Protein AF-A0A416E8W4-F1 (afdb_monomer_lite)

Foldseek 3Di:
DVVVCVVPVDDDDDWAFPDHDDPDPVSNLVVQVVCVVVVNATHTDDDPDDCVVAQEAEQEAEQRQLAGGNSSVNVLVVDDQENHHYHYDYDYPPSDCSHVVRVVVVCVVRHDD

Secondary structure (DSSP, 8-state):
-HHHHHHHT-------BSSPPPS-HHHHHHHHHHHHHHT----BPPP---GGG-SEEEEEEEEETTEE-HHHHHHHHHS--TT-EEEEEEE-SS-TTHHHHHHHHHHHHHS--

Radius of gyration: 14.25 Å; chains: 1; bounding box: 36×31×34 Å

Sequence (113 aa):
MARSSAQTGADLLEIIPETPYSENYNTVVDQAKDEIRHGYHPTIKKDNVDLNSYDTVYLGSPIWWGTMAPPVMIFLSENDLDGKTILPFTTHGGGGRGAEQEIAAWIKQNQLD

pLDDT: mean 84.98, std 10.32, range [46.94, 94.69]

Structure (mmCIF, N/CA/C/O backbone):
data_AF-A0A416E8W4-F1
#
_entry.id   AF-A0A416E8W4-F1
#
loop_
_atom_site.group_PDB
_atom_site.id
_atom_site.type_symbol
_atom_site.label_atom_id
_atom_site.label_alt_id
_atom_site.label_comp_id
_atom_site.label_asym_id
_atom_site.label_entity_id
_atom_site.label_seq_id
_atom_site.pdbx_PDB_ins_code
_atom_site.Cartn_x
_atom_site.Cartn_y
_atom_site.Cartn_z
_atom_site.occupancy
_atom_site.B_iso_or_equiv
_atom_site.auth_seq_id
_atom_site.auth_comp_id
_atom_site.auth_asym_id
_atom_site.auth_atom_id
_atom_site.pdbx_PDB_model_num
ATOM 1 N N . MET A 1 1 ? 0.517 12.897 -0.572 1.00 55.81 1 MET A N 1
ATOM 2 C CA . MET A 1 1 ? 0.051 12.135 0.607 1.00 55.81 1 MET A CA 1
ATOM 3 C C . MET A 1 1 ? -0.048 13.015 1.852 1.00 55.81 1 MET A C 1
ATOM 5 O O . MET A 1 1 ? -1.129 13.089 2.414 1.00 55.81 1 MET A O 1
ATOM 9 N N . ALA A 1 2 ? 0.976 13.813 2.187 1.00 51.50 2 ALA A N 1
ATOM 10 C CA . ALA A 1 2 ? 0.948 14.735 3.339 1.00 51.50 2 ALA A CA 1
ATOM 11 C C . ALA A 1 2 ? -0.252 15.716 3.409 1.00 51.50 2 ALA A C 1
ATOM 13 O O . ALA A 1 2 ? -0.676 16.093 4.496 1.00 51.50 2 ALA A O 1
ATOM 14 N N . ARG A 1 3 ? -0.843 16.119 2.272 1.00 56.53 3 ARG A N 1
ATOM 15 C CA . ARG A 1 3 ? -2.010 17.025 2.268 1.00 56.53 3 ARG A CA 1
ATOM 16 C C . ARG A 1 3 ? -3.312 16.374 2.748 1.00 56.53 3 ARG A C 1
ATOM 18 O O . ARG A 1 3 ? -4.121 17.078 3.335 1.00 56.53 3 ARG A O 1
ATOM 25 N N . SER A 1 4 ? -3.510 15.074 2.519 1.00 60.22 4 SER A N 1
ATOM 26 C CA . SER A 1 4 ? -4.741 14.382 2.931 1.00 60.22 4 SER A CA 1
ATOM 27 C C . SER A 1 4 ? -4.781 14.175 4.447 1.00 60.22 4 SER A C 1
ATOM 29 O O . SER A 1 4 ? -5.796 14.467 5.071 1.00 60.22 4 SER A O 1
ATOM 31 N N . SER A 1 5 ? -3.657 13.774 5.055 1.00 63.41 5 SER A N 1
ATOM 32 C CA . SER A 1 5 ? -3.521 13.677 6.520 1.00 63.41 5 SER A CA 1
ATOM 33 C C . SER A 1 5 ? -3.715 15.045 7.191 1.00 63.41 5 SER A C 1
ATOM 35 O O . SER A 1 5 ? -4.541 15.174 8.088 1.00 63.41 5 SER A O 1
ATOM 37 N N . ALA A 1 6 ? -3.094 16.112 6.670 1.00 64.00 6 ALA A N 1
ATOM 38 C CA . ALA A 1 6 ? -3.249 17.461 7.226 1.00 64.00 6 ALA A CA 1
ATOM 39 C C . ALA A 1 6 ? -4.691 18.014 7.175 1.00 64.00 6 ALA A C 1
ATOM 41 O O . ALA A 1 6 ? -5.044 18.870 7.982 1.00 64.00 6 ALA A O 1
ATOM 42 N N . GLN A 1 7 ? -5.520 17.559 6.230 1.00 73.25 7 GLN A N 1
ATOM 43 C CA . GLN A 1 7 ? -6.919 17.992 6.099 1.00 73.25 7 GLN A CA 1
ATOM 44 C C . GLN A 1 7 ? -7.895 17.148 6.924 1.00 73.25 7 GLN A C 1
ATOM 46 O O . GLN A 1 7 ? -8.974 17.626 7.259 1.00 73.25 7 GLN A O 1
ATOM 51 N N . THR A 1 8 ? -7.529 15.905 7.231 1.00 76.69 8 THR A N 1
ATOM 52 C CA . THR A 1 8 ? -8.383 14.945 7.949 1.00 76.69 8 THR A CA 1
ATOM 53 C C . THR A 1 8 ? -8.005 14.798 9.420 1.00 76.69 8 THR A C 1
ATOM 55 O O . THR A 1 8 ? -8.823 14.329 10.203 1.00 76.69 8 THR A O 1
ATOM 58 N N . GLY A 1 9 ? -6.787 15.192 9.805 1.00 83.00 9 GLY A N 1
ATOM 59 C CA . GLY A 1 9 ? -6.220 14.892 11.120 1.00 83.00 9 GLY A CA 1
ATOM 60 C C . GLY A 1 9 ? -5.828 13.421 11.290 1.00 83.00 9 GLY A C 1
ATOM 61 O O . GLY A 1 9 ? -5.581 13.001 12.413 1.00 83.00 9 GLY A O 1
ATOM 62 N N . ALA A 1 10 ? -5.794 12.641 10.203 1.00 87.62 10 ALA A N 1
ATOM 63 C CA . ALA A 1 10 ? -5.427 11.232 10.244 1.00 87.62 10 ALA A CA 1
ATOM 64 C C . ALA A 1 10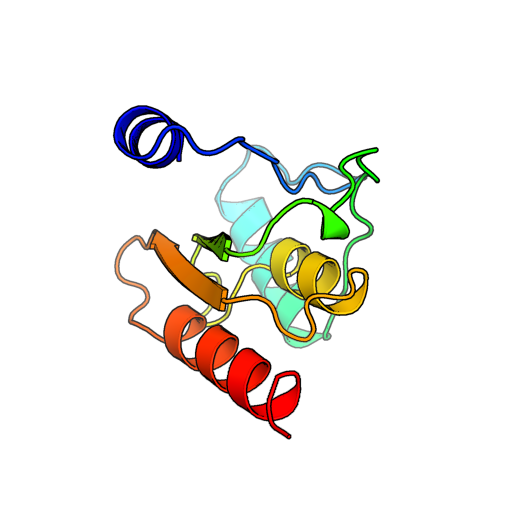 ? -3.922 11.044 10.470 1.00 87.62 10 ALA A C 1
ATOM 66 O O . ALA A 1 10 ? -3.104 11.797 9.924 1.00 87.62 10 ALA A O 1
ATOM 67 N N . ASP A 1 11 ? -3.572 9.984 11.194 1.00 91.94 11 ASP A N 1
ATOM 68 C CA . ASP A 1 11 ? -2.197 9.506 11.281 1.00 91.94 11 ASP A CA 1
ATOM 69 C C . ASP A 1 11 ? -1.700 9.036 9.908 1.00 91.94 11 ASP A C 1
ATOM 71 O O . ASP A 1 11 ? -2.474 8.605 9.046 1.00 91.94 11 ASP A O 1
ATOM 75 N N . LEU A 1 12 ? -0.391 9.153 9.685 1.00 91.25 12 LEU A N 1
ATOM 76 C CA . LEU A 1 12 ? 0.243 8.762 8.433 1.00 91.25 12 LEU A CA 1
ATOM 77 C C . LEU A 1 12 ? 1.153 7.561 8.667 1.00 91.25 12 LEU A C 1
ATOM 79 O O . LEU A 1 12 ? 2.147 7.668 9.380 1.00 91.25 12 LEU A O 1
ATOM 83 N N . LEU A 1 13 ? 0.837 6.461 7.989 1.00 92.38 13 LEU A N 1
ATOM 84 C CA . LEU A 1 13 ? 1.699 5.294 7.864 1.00 92.38 13 LEU A CA 1
ATOM 85 C C . LEU A 1 13 ? 2.223 5.220 6.426 1.00 92.38 13 LEU A C 1
ATOM 87 O O . LEU A 1 13 ? 1.441 5.231 5.472 1.00 92.38 13 LEU A O 1
ATOM 91 N N . GLU A 1 14 ? 3.542 5.156 6.260 1.00 92.69 14 GLU A N 1
ATOM 92 C CA . GLU A 1 14 ? 4.170 4.954 4.954 1.00 92.69 14 GLU A CA 1
ATOM 93 C C . GLU A 1 14 ? 4.498 3.471 4.752 1.00 92.69 14 GLU A C 1
ATOM 95 O O . GLU A 1 14 ? 5.166 2.854 5.578 1.00 92.69 14 GLU A O 1
ATOM 100 N N . ILE A 1 15 ? 4.052 2.896 3.632 1.00 93.88 15 ILE A N 1
ATOM 101 C CA . ILE A 1 15 ? 4.379 1.515 3.258 1.00 93.88 15 ILE A CA 1
ATOM 102 C C . ILE A 1 15 ? 5.760 1.517 2.596 1.00 93.88 15 ILE A C 1
ATOM 104 O O . ILE A 1 15 ? 5.911 1.977 1.463 1.00 93.88 15 ILE A O 1
ATOM 108 N N . ILE A 1 16 ? 6.768 1.005 3.304 1.00 92.69 16 ILE A N 1
ATOM 109 C CA . ILE A 1 16 ? 8.170 1.051 2.871 1.00 92.69 16 ILE A CA 1
ATOM 110 C C . ILE A 1 16 ? 8.663 -0.369 2.557 1.00 92.69 16 ILE A C 1
ATOM 112 O O . ILE A 1 16 ? 8.751 -1.182 3.476 1.00 92.69 16 ILE A O 1
ATOM 116 N N . PRO A 1 17 ? 9.053 -0.684 1.309 1.00 92.75 17 PRO A N 1
ATOM 117 C CA . PRO A 1 17 ? 9.744 -1.933 0.989 1.00 92.75 17 PRO A CA 1
ATOM 118 C C . PRO A 1 17 ? 11.045 -2.089 1.791 1.00 92.75 17 PRO A C 1
ATOM 120 O O . PRO A 1 17 ? 11.774 -1.115 1.998 1.00 92.75 17 PRO A O 1
ATOM 123 N N . GLU A 1 18 ? 11.387 -3.308 2.216 1.00 94.38 18 GLU A N 1
ATOM 124 C CA . GLU A 1 18 ? 12.673 -3.562 2.883 1.00 94.38 18 GLU A CA 1
ATOM 125 C C . GLU A 1 18 ? 13.855 -3.270 1.955 1.00 94.38 18 GLU A C 1
ATOM 127 O O . GLU A 1 18 ? 14.840 -2.661 2.376 1.00 94.38 18 GLU A O 1
ATOM 132 N N . THR A 1 19 ? 13.725 -3.665 0.684 1.00 91.81 19 THR A N 1
ATOM 133 C CA . THR A 1 19 ? 14.655 -3.301 -0.389 1.00 91.81 19 THR A CA 1
ATOM 134 C C . THR A 1 19 ? 14.087 -2.103 -1.150 1.00 91.81 19 THR A C 1
ATOM 136 O O . THR A 1 19 ? 13.080 -2.263 -1.841 1.00 91.81 19 THR A O 1
ATOM 139 N N . PRO A 1 20 ? 14.694 -0.907 -1.044 1.00 91.62 20 PRO A N 1
ATOM 140 C CA . PRO A 1 20 ? 14.195 0.276 -1.733 1.00 91.62 20 PRO A CA 1
ATOM 141 C C . PRO A 1 20 ? 14.208 0.103 -3.255 1.00 91.62 20 PRO A C 1
ATOM 143 O O . PRO A 1 20 ? 15.160 -0.442 -3.818 1.00 91.62 20 PRO A O 1
ATOM 146 N N . TYR A 1 21 ? 13.181 0.628 -3.923 1.00 89.62 21 TYR A N 1
ATOM 147 C CA . TYR A 1 21 ? 13.201 0.787 -5.375 1.00 89.62 21 TYR A CA 1
ATOM 148 C C . TYR A 1 21 ? 14.329 1.735 -5.800 1.00 89.62 21 TYR A C 1
ATOM 150 O O . TYR A 1 21 ? 14.724 2.637 -5.059 1.00 89.62 21 TYR A O 1
ATOM 158 N N . SER A 1 22 ? 14.842 1.533 -7.015 1.00 91.75 22 SER A N 1
ATOM 159 C CA . SER A 1 22 ? 15.842 2.427 -7.601 1.00 91.75 22 SER A CA 1
ATOM 160 C C . SER A 1 22 ? 15.320 3.866 -7.702 1.00 91.75 22 SER A C 1
ATOM 162 O O . SER A 1 22 ? 14.143 4.095 -7.954 1.00 91.75 22 SER A O 1
ATOM 164 N N . GLU A 1 23 ? 16.206 4.857 -7.599 1.00 91.38 23 GLU A N 1
ATOM 165 C CA . GLU A 1 23 ? 15.855 6.249 -7.917 1.00 91.38 23 GLU A CA 1
ATOM 166 C C . GLU A 1 23 ? 15.696 6.482 -9.433 1.00 91.38 23 GLU A C 1
ATOM 168 O O . GLU A 1 23 ? 15.134 7.491 -9.865 1.00 91.38 23 GLU A O 1
ATOM 173 N N . ASN A 1 24 ? 16.183 5.556 -10.271 1.00 94.69 24 ASN A N 1
ATOM 174 C CA . ASN A 1 24 ? 16.045 5.656 -11.718 1.00 94.69 24 ASN A CA 1
ATOM 175 C C . ASN A 1 24 ? 14.649 5.211 -12.169 1.00 94.69 24 ASN A C 1
ATOM 177 O O . ASN A 1 24 ? 14.294 4.038 -12.068 1.00 94.69 24 ASN A O 1
ATOM 181 N N . TYR A 1 25 ? 13.898 6.142 -12.757 1.00 87.56 25 TYR A N 1
ATOM 182 C CA . TYR A 1 25 ? 12.538 5.898 -13.232 1.00 87.56 25 TYR A CA 1
ATOM 183 C C . TYR A 1 25 ? 12.414 4.691 -14.176 1.00 87.56 25 TYR A C 1
ATOM 185 O O . TYR A 1 25 ? 11.552 3.846 -13.958 1.00 87.56 25 TYR A O 1
ATOM 193 N N . ASN A 1 26 ? 13.272 4.577 -15.196 1.00 91.62 26 ASN A N 1
ATOM 194 C CA . ASN A 1 26 ? 13.171 3.488 -16.174 1.00 91.62 26 ASN A CA 1
ATOM 195 C C . ASN A 1 26 ? 13.466 2.133 -15.525 1.00 91.62 26 ASN A C 1
ATOM 197 O O . ASN A 1 26 ? 12.755 1.166 -15.781 1.00 91.62 26 ASN A O 1
ATOM 201 N N . THR A 1 27 ? 14.450 2.087 -14.624 1.00 92.75 27 THR A N 1
ATOM 202 C CA . THR A 1 27 ? 14.749 0.882 -13.842 1.00 92.75 27 THR A CA 1
ATOM 203 C C . THR A 1 27 ? 13.544 0.443 -13.012 1.00 92.75 27 THR A C 1
ATOM 205 O O . THR A 1 27 ? 13.220 -0.741 -12.992 1.00 92.75 27 THR A O 1
ATOM 208 N N . VAL A 1 28 ? 12.844 1.382 -12.365 1.00 90.81 28 VAL A N 1
ATOM 209 C CA . VAL A 1 28 ? 11.630 1.073 -11.591 1.00 90.81 28 VAL A CA 1
ATOM 210 C C . VAL A 1 28 ? 10.486 0.624 -12.493 1.00 90.81 28 VAL A C 1
ATOM 212 O O . VAL A 1 28 ? 9.755 -0.287 -12.125 1.00 90.81 28 VAL A O 1
ATOM 215 N N . VAL A 1 29 ? 10.324 1.222 -13.676 1.00 88.06 29 VAL A N 1
ATOM 216 C CA . VAL A 1 29 ? 9.283 0.825 -14.637 1.00 88.06 29 VAL A CA 1
ATOM 217 C C . VAL A 1 29 ? 9.468 -0.623 -15.091 1.00 88.06 29 VAL A C 1
ATOM 219 O O . VAL A 1 29 ? 8.489 -1.377 -15.103 1.00 88.06 29 VAL A O 1
ATOM 222 N N . ASP A 1 30 ? 10.700 -1.007 -15.434 1.00 91.88 30 ASP A N 1
ATOM 223 C CA . ASP A 1 30 ? 11.036 -2.369 -15.858 1.00 91.88 30 ASP A CA 1
ATOM 224 C C . ASP A 1 30 ? 10.881 -3.361 -14.701 1.00 91.88 30 ASP A C 1
ATOM 226 O O . ASP A 1 30 ? 10.203 -4.379 -14.852 1.00 91.88 30 ASP A O 1
ATOM 230 N N . GLN A 1 31 ? 11.401 -3.018 -13.518 1.00 91.94 31 GLN A N 1
ATOM 231 C CA . GLN A 1 31 ? 11.234 -3.823 -12.308 1.00 91.94 31 GLN A CA 1
ATOM 232 C C . GLN A 1 31 ? 9.751 -4.039 -11.982 1.00 91.94 31 GLN A C 1
ATOM 234 O O 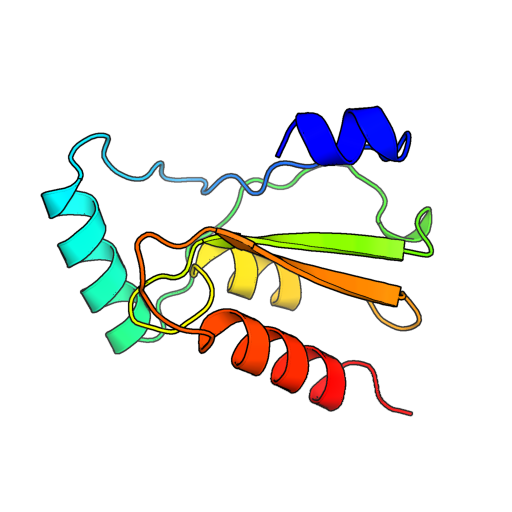. GLN A 1 31 ? 9.318 -5.178 -11.848 1.00 91.94 31 GLN A O 1
ATOM 239 N N . ALA A 1 32 ? 8.948 -2.974 -11.916 1.00 88.75 32 ALA A N 1
ATOM 240 C CA . ALA A 1 32 ? 7.523 -3.061 -11.599 1.00 88.75 32 ALA A CA 1
ATOM 241 C C . ALA A 1 32 ? 6.762 -3.935 -12.603 1.00 88.75 32 ALA A C 1
ATOM 243 O O . ALA A 1 32 ? 5.866 -4.686 -12.220 1.00 88.75 32 ALA A O 1
ATOM 244 N N . LYS A 1 33 ? 7.120 -3.865 -13.892 1.00 90.12 33 LYS A N 1
ATOM 245 C CA . LYS A 1 33 ? 6.517 -4.708 -14.929 1.00 90.12 33 LYS A CA 1
ATOM 246 C C . LYS A 1 33 ? 6.783 -6.186 -14.667 1.00 90.12 33 LYS A C 1
ATOM 248 O O . LYS A 1 33 ? 5.865 -7.000 -14.767 1.00 90.12 33 LYS A O 1
ATOM 253 N N . ASP A 1 34 ? 8.031 -6.522 -14.360 1.00 91.12 34 ASP A N 1
ATOM 254 C CA . ASP A 1 34 ? 8.444 -7.896 -14.103 1.00 91.12 34 ASP A CA 1
ATOM 255 C C . ASP A 1 34 ? 7.866 -8.417 -12.788 1.00 91.12 34 ASP A C 1
ATOM 257 O O . ASP A 1 34 ? 7.379 -9.546 -12.755 1.00 91.12 34 ASP A O 1
ATOM 261 N N . GLU A 1 35 ? 7.843 -7.598 -11.736 1.00 90.69 35 GLU A N 1
ATOM 262 C CA . GLU A 1 35 ? 7.236 -7.951 -10.453 1.00 90.69 35 GLU A CA 1
ATOM 263 C C . GLU A 1 35 ? 5.752 -8.289 -10.625 1.00 90.69 35 GLU A C 1
ATOM 265 O O . GLU A 1 35 ? 5.321 -9.381 -10.257 1.00 90.69 35 GLU A O 1
ATOM 270 N N . ILE A 1 36 ? 4.984 -7.410 -11.276 1.00 87.19 36 ILE A N 1
ATOM 271 C CA . ILE A 1 36 ? 3.552 -7.624 -11.526 1.00 87.19 36 ILE A CA 1
ATOM 272 C C . ILE A 1 36 ? 3.330 -8.867 -12.393 1.00 87.19 36 ILE A C 1
ATOM 274 O O . ILE A 1 36 ? 2.468 -9.691 -12.091 1.00 87.19 36 ILE A O 1
ATOM 278 N N . ARG A 1 37 ? 4.128 -9.051 -13.452 1.00 89.56 37 ARG A N 1
ATOM 279 C CA . ARG A 1 37 ? 4.002 -10.206 -14.352 1.00 89.56 37 ARG A CA 1
ATOM 280 C C . ARG A 1 37 ? 4.215 -11.541 -13.637 1.00 89.56 37 ARG A C 1
ATOM 282 O O . ARG A 1 37 ? 3.591 -12.528 -14.020 1.00 89.56 37 ARG A O 1
ATOM 289 N N . HIS A 1 38 ? 5.105 -11.581 -12.650 1.00 90.19 38 HIS A N 1
ATOM 290 C CA . HIS A 1 38 ? 5.423 -12.799 -11.908 1.00 90.19 38 HIS A CA 1
ATOM 291 C C . HIS A 1 38 ? 4.630 -12.943 -10.604 1.00 90.19 38 HIS A C 1
ATOM 293 O O . HIS A 1 38 ? 4.832 -13.930 -9.901 1.00 90.19 38 HIS A O 1
ATOM 299 N N . GLY A 1 39 ? 3.745 -11.993 -10.273 1.00 86.12 39 GLY A N 1
ATOM 300 C CA . GLY A 1 39 ? 3.080 -11.963 -8.968 1.00 86.12 39 GLY A CA 1
ATOM 301 C C . GLY A 1 39 ? 4.089 -11.856 -7.823 1.00 86.12 39 GLY A C 1
ATOM 302 O O . GLY A 1 39 ? 3.940 -12.511 -6.797 1.00 86.12 39 GLY A O 1
ATOM 303 N N . TYR A 1 40 ? 5.175 -11.109 -8.031 1.00 88.25 40 TYR A N 1
ATOM 304 C CA . TYR A 1 40 ? 6.180 -10.897 -7.004 1.00 88.25 40 TYR A CA 1
ATOM 305 C C . TYR A 1 40 ? 5.638 -9.981 -5.913 1.00 88.25 40 TYR A C 1
ATOM 307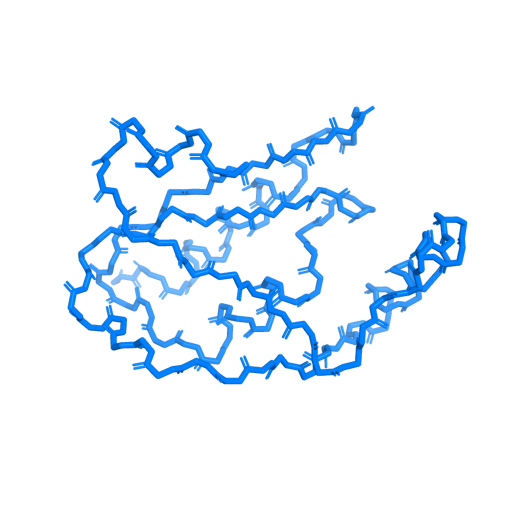 O O . TYR A 1 40 ? 4.999 -8.959 -6.164 1.00 88.25 40 TYR A O 1
ATOM 315 N N . HIS A 1 41 ? 5.976 -10.349 -4.690 1.00 86.38 41 HIS A N 1
ATOM 316 C CA . HIS A 1 41 ? 5.483 -9.743 -3.478 1.00 86.38 41 HIS A CA 1
ATOM 317 C C . HIS A 1 41 ? 6.687 -9.288 -2.646 1.00 86.38 41 HIS A C 1
ATOM 319 O O . HIS A 1 41 ? 7.345 -10.130 -2.031 1.00 86.38 41 HIS A O 1
ATOM 325 N N . PRO A 1 42 ? 7.041 -7.990 -2.666 1.00 89.31 42 PRO A N 1
ATOM 326 C CA . PRO A 1 42 ? 8.186 -7.500 -1.912 1.00 8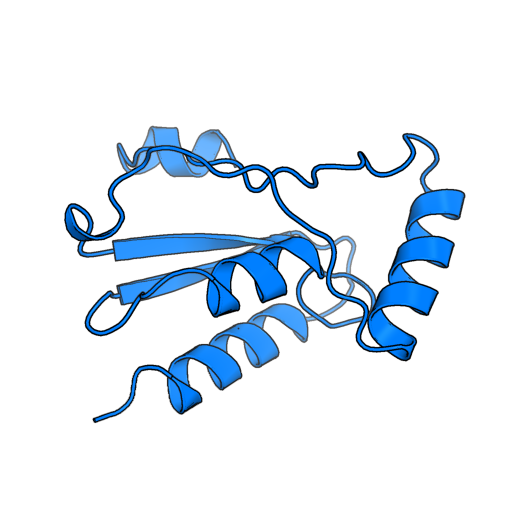9.31 42 PRO A CA 1
ATOM 327 C C . PRO A 1 42 ? 7.891 -7.538 -0.413 1.00 89.31 42 PRO A C 1
ATOM 329 O O . PRO A 1 42 ? 6.802 -7.158 0.013 1.00 89.31 42 PRO A O 1
ATOM 332 N N . THR A 1 43 ? 8.886 -7.903 0.394 1.00 92.81 43 THR A N 1
ATOM 333 C CA . THR A 1 43 ? 8.807 -7.706 1.845 1.00 92.81 43 THR A CA 1
ATOM 334 C C . THR A 1 43 ? 8.741 -6.213 2.157 1.00 92.81 43 THR A C 1
ATOM 336 O O . THR A 1 43 ? 9.516 -5.416 1.612 1.00 92.81 43 THR A O 1
ATOM 339 N N . ILE A 1 44 ? 7.838 -5.832 3.056 1.00 94.25 44 ILE A N 1
ATOM 340 C CA . ILE A 1 44 ? 7.717 -4.468 3.571 1.00 94.25 44 ILE A CA 1
ATOM 341 C C . ILE A 1 44 ? 8.256 -4.391 4.998 1.00 94.25 44 ILE A C 1
ATOM 343 O O . ILE A 1 44 ? 8.205 -5.353 5.763 1.00 94.25 44 ILE A O 1
ATOM 347 N N . LYS A 1 45 ? 8.789 -3.228 5.368 1.00 93.25 45 LYS A N 1
ATOM 348 C CA . LYS A 1 45 ? 9.176 -2.953 6.749 1.00 93.25 45 LYS A CA 1
ATOM 349 C C . LYS A 1 45 ? 7.931 -3.012 7.623 1.00 93.25 45 LYS A C 1
ATOM 351 O O . LYS A 1 45 ? 6.919 -2.390 7.307 1.00 93.25 45 LYS A O 1
ATOM 356 N N . LYS A 1 46 ? 8.039 -3.723 8.742 1.00 86.06 46 LYS A N 1
ATOM 357 C CA . LYS A 1 46 ? 6.989 -3.735 9.757 1.00 86.06 46 LYS A CA 1
ATOM 358 C C . LYS A 1 46 ? 6.995 -2.418 10.513 1.00 86.06 46 LYS A C 1
ATOM 360 O O . LYS A 1 46 ? 8.049 -1.972 10.968 1.00 86.06 46 LYS A O 1
ATOM 365 N N . ASP A 1 47 ? 5.813 -1.845 10.663 1.00 80.25 47 ASP A N 1
ATOM 366 C CA . ASP A 1 47 ? 5.578 -0.742 11.582 1.00 80.25 47 ASP A CA 1
ATOM 367 C C . ASP A 1 47 ? 4.864 -1.266 12.835 1.00 80.25 47 ASP A C 1
ATOM 369 O O . ASP A 1 47 ? 4.214 -2.311 12.804 1.00 80.25 47 ASP A O 1
ATOM 373 N N . ASN A 1 48 ? 4.994 -0.551 13.948 1.00 81.56 48 ASN A N 1
ATOM 374 C CA . ASN A 1 48 ? 4.376 -0.902 15.228 1.00 81.56 48 ASN A CA 1
ATOM 375 C C . ASN A 1 48 ? 3.001 -0.236 15.407 1.00 81.56 48 ASN A C 1
ATOM 377 O O . ASN A 1 48 ? 2.535 -0.069 16.535 1.00 81.56 48 ASN A O 1
ATOM 381 N N . VAL A 1 49 ? 2.368 0.183 14.309 1.00 86.75 49 VAL A N 1
ATOM 382 C CA . VAL A 1 49 ? 1.033 0.783 14.328 1.00 86.75 49 VAL A CA 1
ATOM 383 C C . VAL A 1 49 ? -0.003 -0.302 14.607 1.00 86.75 49 VAL A C 1
ATOM 385 O O . VAL A 1 49 ? -0.136 -1.259 13.848 1.00 86.75 49 VAL A O 1
ATOM 388 N N . ASP A 1 50 ? -0.768 -0.134 15.685 1.00 89.75 50 ASP A N 1
ATOM 389 C CA . ASP A 1 50 ? -1.915 -0.993 15.969 1.00 89.75 50 ASP A CA 1
ATOM 390 C C . ASP A 1 50 ? -3.108 -0.577 15.103 1.00 89.75 50 ASP A C 1
ATOM 392 O O . ASP A 1 50 ? -3.868 0.334 15.445 1.00 89.75 50 ASP A O 1
ATOM 396 N N . LEU A 1 51 ? -3.284 -1.260 13.972 1.00 90.06 51 LEU A N 1
ATOM 397 C CA . LEU A 1 51 ? -4.377 -0.990 13.040 1.00 90.06 51 LEU A CA 1
ATOM 398 C C . LEU A 1 51 ? -5.765 -1.221 13.663 1.00 90.06 51 LEU A C 1
ATOM 400 O O . LEU A 1 51 ? -6.746 -0.662 13.170 1.00 90.06 51 LEU A O 1
ATOM 404 N N . ASN A 1 52 ? -5.876 -1.966 14.771 1.00 90.31 52 ASN A N 1
ATOM 405 C CA . ASN A 1 52 ? -7.144 -2.161 15.482 1.00 90.31 52 ASN A CA 1
ATOM 406 C C . ASN A 1 52 ? -7.687 -0.874 16.098 1.00 90.31 52 ASN A C 1
ATOM 408 O O . ASN A 1 52 ? -8.895 -0.758 16.276 1.00 90.31 52 ASN A O 1
ATOM 412 N N . SER A 1 53 ? -6.822 0.106 16.357 1.00 93.06 53 SER A N 1
ATOM 413 C CA . SER A 1 53 ? -7.216 1.412 16.888 1.00 93.06 53 SER A CA 1
ATOM 414 C C . SER A 1 53 ? -7.894 2.331 15.861 1.00 93.06 53 SER A C 1
ATOM 416 O O . SER A 1 53 ? -8.362 3.409 16.226 1.00 93.06 53 SER A O 1
ATOM 418 N N . TYR A 1 54 ? -7.984 1.906 14.595 1.00 93.88 54 TYR A N 1
ATOM 419 C CA . TYR A 1 54 ? -8.562 2.686 13.504 1.00 93.88 54 TYR A CA 1
ATOM 420 C C . TYR A 1 54 ? -9.816 2.023 12.928 1.00 93.88 54 TYR A C 1
ATOM 422 O O . TYR A 1 54 ? -9.786 0.861 12.514 1.00 93.88 54 TYR A O 1
ATOM 430 N N . ASP A 1 55 ? -10.887 2.810 12.811 1.00 93.56 55 ASP A N 1
ATOM 431 C CA . ASP A 1 55 ? -12.129 2.418 12.131 1.00 93.56 55 ASP A CA 1
ATOM 432 C C . ASP A 1 55 ? -12.072 2.666 10.615 1.00 93.56 55 ASP A C 1
ATOM 434 O O . ASP A 1 55 ? -12.775 2.026 9.834 1.00 93.56 55 ASP A O 1
ATOM 438 N N . THR A 1 56 ? -11.260 3.636 10.177 1.00 92.88 56 THR A N 1
ATOM 439 C CA . THR A 1 56 ? -11.149 4.061 8.773 1.00 92.88 56 THR A CA 1
ATOM 440 C C . THR A 1 56 ? -9.694 4.091 8.329 1.00 92.88 56 THR A C 1
ATOM 442 O O . THR A 1 56 ? -8.852 4.699 8.987 1.00 92.88 56 THR A O 1
ATOM 445 N N . VAL A 1 57 ? -9.414 3.495 7.170 1.00 92.75 57 VAL A N 1
ATOM 446 C CA . VAL A 1 57 ? -8.091 3.452 6.543 1.00 92.75 57 VAL A CA 1
ATOM 447 C C . VAL A 1 57 ? -8.164 4.101 5.165 1.00 92.75 57 VAL A C 1
ATOM 449 O O . VAL A 1 57 ? -8.809 3.593 4.250 1.00 92.75 57 VAL A O 1
ATOM 452 N N . TYR A 1 58 ? -7.470 5.225 4.993 1.00 91.81 58 TYR A N 1
ATOM 453 C CA . TYR A 1 58 ? -7.266 5.828 3.676 1.00 91.81 58 TYR A CA 1
ATOM 454 C C . TYR A 1 58 ? -6.071 5.156 2.999 1.00 91.81 58 TYR A C 1
ATOM 456 O O . TYR A 1 58 ? -4.928 5.396 3.385 1.00 91.81 58 TYR A O 1
ATOM 464 N N . LEU A 1 59 ? -6.318 4.326 1.986 1.00 92.25 59 LEU A N 1
ATOM 465 C CA . LEU A 1 59 ? -5.272 3.532 1.344 1.00 92.25 59 LEU A CA 1
ATOM 466 C C . LEU A 1 59 ? -4.795 4.183 0.043 1.00 92.25 59 LEU A C 1
ATOM 468 O O . LEU A 1 59 ? -5.535 4.261 -0.937 1.00 92.25 59 LEU A O 1
ATOM 472 N N . GLY A 1 60 ? -3.545 4.639 0.034 1.00 90.81 60 GLY A N 1
ATOM 473 C CA . GLY A 1 60 ? -2.925 5.264 -1.131 1.00 90.81 60 GLY A CA 1
ATOM 474 C C . GLY A 1 60 ? -2.099 4.285 -1.957 1.00 90.81 60 GLY A C 1
ATOM 475 O O . GLY A 1 60 ? -1.231 3.613 -1.412 1.00 90.81 60 GLY A O 1
ATOM 476 N N . SER A 1 61 ? -2.288 4.273 -3.279 1.00 89.81 61 SER A N 1
ATOM 477 C CA . SER A 1 61 ? -1.400 3.555 -4.207 1.00 89.81 61 SER A CA 1
ATOM 478 C C . SER A 1 61 ? -1.101 4.380 -5.460 1.00 89.81 61 SER A C 1
ATOM 480 O O . SER A 1 61 ? -2.019 4.971 -6.033 1.00 89.81 61 SER A O 1
ATOM 482 N N . PRO A 1 62 ? 0.141 4.400 -5.976 1.00 87.31 62 PRO A N 1
ATOM 483 C CA . PRO A 1 62 ? 0.340 4.781 -7.368 1.00 87.31 62 PRO A CA 1
ATOM 484 C C . PRO A 1 62 ? -0.280 3.719 -8.295 1.00 87.31 62 PRO A C 1
ATOM 486 O O . PRO A 1 62 ? -0.513 2.580 -7.883 1.00 87.31 62 PRO A O 1
ATOM 489 N N . ILE A 1 63 ? -0.530 4.089 -9.553 1.00 84.94 63 ILE A N 1
ATOM 490 C CA . ILE A 1 63 ? -0.922 3.130 -10.599 1.00 84.94 63 ILE A CA 1
ATOM 491 C C . ILE A 1 63 ? 0.323 2.623 -11.313 1.00 84.94 63 ILE A C 1
ATOM 493 O O . ILE A 1 63 ? 0.970 3.385 -12.038 1.00 84.94 63 ILE A O 1
ATOM 497 N N . TRP A 1 64 ? 0.632 1.340 -11.149 1.00 85.75 64 TRP A N 1
ATOM 498 C CA . TRP A 1 64 ? 1.734 0.668 -11.834 1.00 85.75 64 TRP A CA 1
ATOM 499 C C . TRP A 1 64 ? 1.156 -0.347 -12.806 1.00 85.75 64 TRP A C 1
ATOM 501 O O . TRP A 1 64 ? 0.459 -1.262 -12.403 1.00 85.75 64 TRP A O 1
ATOM 511 N N . TRP A 1 65 ? 1.378 -0.144 -14.106 1.00 84.06 65 TRP A N 1
ATOM 512 C CA . TRP A 1 65 ? 0.886 -1.046 -15.159 1.00 84.06 65 TRP A CA 1
ATOM 513 C C . TRP A 1 65 ? -0.617 -1.392 -15.087 1.00 84.06 65 TRP A C 1
ATOM 515 O O . TRP A 1 65 ? -1.045 -2.438 -15.565 1.00 84.06 65 TRP A O 1
ATOM 525 N N . GLY A 1 66 ? -1.433 -0.482 -14.547 1.00 82.00 66 GLY A N 1
ATOM 526 C CA . GLY A 1 66 ? -2.880 -0.664 -14.411 1.00 82.00 66 GLY A CA 1
ATOM 527 C C . GLY A 1 66 ? -3.321 -1.358 -13.120 1.00 82.00 66 GLY A C 1
ATOM 528 O O . GLY A 1 66 ? -4.522 -1.517 -12.935 1.00 82.00 66 GLY A O 1
ATOM 529 N N . THR A 1 67 ? -2.401 -1.705 -12.222 1.00 83.81 67 THR A N 1
ATOM 530 C CA . THR A 1 67 ? -2.674 -2.326 -10.917 1.00 83.81 67 THR A CA 1
ATOM 531 C C . THR A 1 67 ? -2.231 -1.411 -9.775 1.00 83.81 67 THR A C 1
ATOM 533 O O . THR A 1 67 ? -1.568 -0.383 -9.990 1.00 83.81 67 THR A O 1
ATOM 536 N N . MET A 1 68 ? -2.601 -1.769 -8.546 1.00 89.12 68 MET A N 1
ATOM 537 C CA . MET A 1 68 ? -1.966 -1.218 -7.351 1.00 89.12 68 MET A CA 1
ATOM 538 C C . MET A 1 68 ? -0.482 -1.610 -7.307 1.00 89.12 68 MET A C 1
ATOM 540 O O . MET A 1 68 ? -0.056 -2.577 -7.944 1.00 89.12 68 MET A O 1
ATOM 544 N N . ALA A 1 69 ? 0.322 -0.851 -6.566 1.00 90.69 69 ALA A N 1
ATOM 545 C CA . ALA A 1 69 ? 1.737 -1.162 -6.415 1.00 90.69 69 ALA A CA 1
ATOM 546 C C . ALA A 1 69 ? 1.921 -2.450 -5.586 1.00 90.69 69 ALA A C 1
ATOM 548 O O . ALA A 1 69 ? 1.238 -2.601 -4.567 1.00 90.69 69 ALA A O 1
ATOM 549 N N . PRO A 1 70 ? 2.869 -3.340 -5.939 1.00 91.12 70 PRO A N 1
ATOM 550 C CA . PRO A 1 70 ? 3.119 -4.577 -5.193 1.00 91.12 70 PRO A CA 1
ATOM 551 C C . PRO A 1 70 ? 3.299 -4.408 -3.669 1.00 91.12 70 PRO A C 1
ATOM 553 O O . PRO A 1 70 ? 2.750 -5.225 -2.929 1.00 91.12 70 PRO A O 1
ATOM 556 N N . PRO A 1 71 ? 3.956 -3.347 -3.149 1.00 93.25 71 PRO A N 1
ATOM 557 C CA . PRO A 1 71 ? 4.030 -3.123 -1.701 1.00 93.25 71 PRO A CA 1
ATOM 558 C C . PRO A 1 71 ? 2.667 -2.887 -1.034 1.00 93.25 71 PRO A C 1
ATOM 560 O O . PRO A 1 71 ? 2.458 -3.312 0.098 1.00 93.25 71 PRO A O 1
ATOM 563 N N . VAL A 1 72 ? 1.725 -2.235 -1.727 1.00 92.56 72 VAL A N 1
ATOM 564 C CA . VAL A 1 72 ? 0.362 -1.998 -1.214 1.00 92.56 72 VAL A CA 1
ATOM 565 C C . VAL A 1 72 ? -0.428 -3.302 -1.182 1.00 92.56 72 VAL A C 1
ATOM 567 O O . VAL A 1 72 ? -1.145 -3.566 -0.221 1.00 92.56 72 VAL A O 1
ATOM 570 N N . MET A 1 73 ? -0.253 -4.143 -2.203 1.00 90.50 73 MET A N 1
ATOM 571 C CA . MET A 1 73 ? -0.860 -5.471 -2.242 1.00 90.50 73 MET A CA 1
ATOM 572 C C . MET A 1 73 ? -0.380 -6.338 -1.073 1.00 90.50 73 MET A C 1
ATOM 574 O O . MET A 1 73 ? -1.198 -6.979 -0.417 1.00 90.50 73 MET A O 1
ATOM 578 N N . ILE A 1 74 ? 0.923 -6.316 -0.772 1.00 92.00 74 ILE A N 1
ATOM 579 C CA . ILE A 1 74 ? 1.453 -7.057 0.376 1.00 92.00 74 ILE A CA 1
ATOM 580 C C . ILE A 1 74 ? 0.956 -6.497 1.700 1.00 92.00 74 ILE A C 1
ATOM 582 O O . ILE A 1 74 ? 0.509 -7.274 2.541 1.00 92.00 74 ILE A O 1
ATOM 586 N N . PHE A 1 75 ? 0.921 -5.173 1.854 1.00 93.38 75 PHE A N 1
ATOM 587 C CA . PHE A 1 75 ? 0.344 -4.545 3.040 1.00 93.38 75 PHE A CA 1
ATOM 588 C C . PHE A 1 75 ? -1.089 -5.027 3.306 1.00 93.38 75 PHE A C 1
ATOM 590 O O . PHE A 1 75 ? -1.401 -5.409 4.429 1.00 93.38 75 PHE A O 1
ATOM 597 N N . LEU A 1 76 ? -1.940 -5.072 2.276 1.00 90.88 76 LEU A N 1
ATOM 598 C CA . LEU A 1 76 ? -3.305 -5.591 2.397 1.00 90.88 76 LEU A CA 1
ATOM 599 C C . LEU A 1 76 ? -3.349 -7.069 2.810 1.00 90.88 76 LEU A C 1
ATOM 601 O O . LEU A 1 76 ? -4.244 -7.466 3.544 1.00 90.88 76 LEU A O 1
ATOM 605 N N . SER A 1 77 ? -2.404 -7.888 2.345 1.00 88.50 77 SER A N 1
ATOM 606 C CA . SER A 1 77 ? -2.367 -9.321 2.670 1.00 88.50 77 SER A CA 1
ATOM 607 C C . SER A 1 77 ? -1.806 -9.639 4.059 1.00 88.50 77 SER A C 1
ATOM 609 O O . SER A 1 77 ? -2.139 -10.674 4.630 1.00 88.50 77 SER A O 1
ATOM 611 N N . GLU A 1 78 ? -0.941 -8.776 4.596 1.00 91.12 78 GLU A N 1
ATOM 612 C CA . GLU A 1 78 ? -0.265 -8.991 5.881 1.00 91.12 78 GLU A CA 1
ATOM 613 C C . GLU A 1 78 ? -1.017 -8.387 7.072 1.00 91.12 78 GLU A C 1
ATOM 615 O O . GLU A 1 78 ? -0.670 -8.675 8.219 1.00 91.12 78 GLU A O 1
ATOM 620 N N . ASN A 1 79 ? -2.027 -7.553 6.820 1.00 90.56 79 ASN A N 1
ATOM 621 C CA . ASN A 1 79 ? -2.760 -6.837 7.856 1.00 90.56 79 ASN A CA 1
ATOM 622 C C . ASN A 1 79 ? -4.236 -7.216 7.845 1.00 90.56 79 ASN A C 1
ATOM 624 O O . ASN A 1 79 ? -4.892 -7.181 6.806 1.00 90.56 79 ASN A O 1
ATOM 628 N N . ASP A 1 80 ? -4.762 -7.517 9.030 1.00 88.56 80 ASP A N 1
ATOM 629 C CA . ASP A 1 80 ? -6.193 -7.700 9.218 1.00 88.56 80 ASP A CA 1
ATOM 630 C C . ASP A 1 80 ? -6.890 -6.335 9.209 1.00 88.56 80 ASP A C 1
ATOM 632 O O . ASP A 1 80 ? -6.641 -5.463 10.050 1.00 88.56 80 ASP A O 1
ATOM 636 N N . LEU A 1 81 ? -7.730 -6.138 8.201 1.00 89.88 81 LEU A N 1
ATOM 637 C CA . LEU A 1 81 ? -8.515 -4.927 7.999 1.00 89.88 81 LEU A CA 1
ATOM 638 C C . LEU A 1 81 ? -10.016 -5.227 8.046 1.00 89.88 81 LEU A C 1
ATOM 640 O O . LEU A 1 81 ? -10.812 -4.409 7.577 1.00 89.88 81 LEU A O 1
ATOM 644 N N . ASP A 1 82 ? -10.410 -6.385 8.573 1.00 88.56 82 ASP A N 1
ATOM 645 C CA . ASP A 1 82 ? -11.812 -6.759 8.666 1.00 88.56 82 ASP A CA 1
ATOM 646 C C . ASP A 1 82 ? -12.602 -5.771 9.542 1.00 88.56 82 ASP A C 1
ATOM 648 O O . ASP A 1 82 ? -12.085 -5.171 10.491 1.00 88.56 82 ASP A O 1
ATOM 652 N N . GLY A 1 83 ? -13.849 -5.511 9.153 1.00 88.88 83 GLY A N 1
ATOM 653 C CA . GLY A 1 83 ? -14.723 -4.521 9.791 1.00 88.88 83 GLY A CA 1
ATOM 654 C C . GLY A 1 83 ? -14.295 -3.048 9.653 1.00 88.88 83 GLY A C 1
ATOM 655 O O . GLY A 1 83 ? -15.015 -2.167 10.127 1.00 88.88 83 GLY A O 1
ATOM 656 N N . LYS A 1 84 ? -13.164 -2.735 9.002 1.00 91.56 84 LYS A N 1
ATOM 657 C CA . LYS A 1 84 ? -12.686 -1.351 8.802 1.00 91.56 84 LYS A CA 1
ATOM 658 C C . LYS A 1 84 ? -13.202 -0.753 7.502 1.00 91.56 84 LYS A C 1
ATOM 660 O O . LYS A 1 84 ? -13.250 -1.409 6.467 1.00 91.56 84 LYS A O 1
ATOM 665 N N . THR A 1 85 ? -13.472 0.549 7.504 1.00 91.62 85 THR A N 1
ATOM 666 C CA . THR A 1 85 ? -13.796 1.284 6.274 1.00 91.62 85 THR A CA 1
ATOM 667 C C . THR A 1 85 ? -12.520 1.607 5.496 1.00 91.62 85 THR A C 1
ATOM 669 O O . THR A 1 85 ? -11.733 2.448 5.929 1.00 91.62 85 THR A O 1
ATOM 672 N N . ILE A 1 86 ? -12.315 0.988 4.329 1.00 90.94 86 ILE A N 1
ATOM 673 C CA . ILE A 1 86 ? -11.173 1.295 3.451 1.00 90.94 86 ILE A CA 1
ATOM 674 C C . ILE A 1 86 ? -11.584 2.297 2.367 1.00 90.94 86 ILE A C 1
ATOM 676 O O . ILE A 1 86 ? -12.487 2.051 1.568 1.00 90.94 86 ILE A O 1
ATOM 680 N N . LEU A 1 87 ? -10.876 3.424 2.308 1.00 89.50 87 LEU A N 1
ATOM 681 C CA . LEU A 1 87 ? -11.080 4.495 1.334 1.00 89.50 87 LEU A CA 1
ATOM 682 C C . LEU A 1 87 ? -9.861 4.592 0.403 1.00 89.50 87 LEU A C 1
ATOM 684 O O . LEU A 1 87 ? -8.870 5.240 0.759 1.00 89.50 87 LEU A O 1
ATOM 688 N N . PRO A 1 88 ? -9.890 3.949 -0.780 1.00 88.31 88 PRO A N 1
ATOM 689 C CA . PRO A 1 88 ? -8.760 3.974 -1.693 1.00 88.31 88 PRO A CA 1
ATOM 690 C C . PRO A 1 88 ? -8.614 5.330 -2.379 1.00 88.31 88 PRO A C 1
ATOM 692 O O . PRO A 1 88 ? -9.594 5.964 -2.773 1.00 88.31 88 PRO A O 1
ATOM 695 N N . PHE A 1 89 ? -7.372 5.742 -2.607 1.00 87.75 89 PHE A N 1
ATOM 696 C CA . PHE A 1 89 ? -7.047 6.834 -3.514 1.00 87.75 89 PHE A CA 1
ATOM 697 C C . PHE A 1 89 ? -5.807 6.492 -4.331 1.00 87.75 89 PHE A C 1
ATOM 699 O O . PHE A 1 89 ? -4.905 5.786 -3.872 1.00 87.75 89 PHE A O 1
ATOM 706 N N . THR A 1 90 ? -5.743 7.018 -5.552 1.00 85.06 90 THR A N 1
ATOM 707 C CA . THR A 1 90 ? -4.610 6.762 -6.440 1.00 85.06 90 THR A CA 1
ATOM 708 C C . THR A 1 90 ? -3.985 8.038 -6.969 1.00 85.06 90 THR A C 1
ATOM 710 O O . THR A 1 90 ? -4.632 9.079 -7.098 1.00 85.06 90 THR A O 1
ATOM 713 N N . THR A 1 91 ? -2.690 7.967 -7.266 1.00 79.50 91 THR A N 1
ATOM 714 C CA . THR A 1 91 ? -1.998 8.978 -8.066 1.00 79.50 91 THR A CA 1
ATOM 715 C C . THR A 1 91 ? -1.527 8.334 -9.363 1.00 79.50 91 THR A C 1
ATOM 717 O O . THR A 1 91 ? -0.996 7.222 -9.378 1.00 79.50 91 THR A O 1
ATOM 720 N N . HIS A 1 92 ? -1.746 9.015 -10.486 1.00 72.75 92 HIS A N 1
ATOM 721 C CA . HIS A 1 92 ? -1.403 8.470 -11.793 1.00 72.75 92 HIS A CA 1
ATOM 722 C C . HIS A 1 92 ? -0.939 9.553 -12.766 1.00 72.75 92 HIS A C 1
ATOM 724 O O . HIS A 1 92 ? -1.475 10.659 -12.793 1.00 72.75 92 HIS A O 1
ATOM 730 N N . GLY A 1 93 ? -0.005 9.197 -13.648 1.00 67.94 93 GLY A N 1
ATOM 731 C CA . GLY A 1 93 ? 0.399 10.027 -14.790 1.00 67.94 93 GLY A CA 1
ATOM 732 C C . GLY A 1 93 ? -0.525 9.918 -16.012 1.00 67.94 93 GLY A C 1
ATOM 733 O O . GLY A 1 93 ? -0.146 10.358 -17.088 1.00 67.94 93 GLY A O 1
ATOM 734 N N . GLY A 1 94 ? -1.704 9.293 -15.871 1.00 65.56 94 GLY A N 1
ATOM 735 C CA . GLY A 1 94 ? -2.633 9.001 -16.976 1.00 65.56 94 GLY A CA 1
ATOM 736 C C . GLY A 1 94 ? -2.961 7.513 -17.163 1.00 65.56 94 GLY A C 1
ATOM 737 O O . GLY A 1 94 ? -3.641 7.160 -18.118 1.00 65.56 94 GLY A O 1
ATOM 738 N N . GLY A 1 95 ? -2.516 6.637 -16.253 1.00 61.44 95 GLY A N 1
ATOM 739 C CA . GLY A 1 95 ? -2.682 5.174 -16.316 1.00 61.44 95 GLY A CA 1
ATOM 740 C C . GLY A 1 95 ? -4.098 4.621 -16.077 1.00 61.44 95 GLY A C 1
ATOM 741 O O . GLY A 1 95 ? -4.244 3.429 -15.825 1.00 61.44 95 GLY A O 1
ATOM 742 N N . GLY A 1 96 ? -5.141 5.452 -16.149 1.00 69.75 96 GLY A N 1
ATOM 743 C CA . GLY A 1 96 ? -6.537 5.026 -15.991 1.00 69.75 96 GLY A CA 1
ATOM 744 C C . GLY A 1 96 ? -6.957 4.763 -14.540 1.00 69.75 96 GLY A C 1
ATOM 745 O O . GLY A 1 96 ? -6.399 5.344 -13.620 1.00 69.75 96 GLY A O 1
ATOM 746 N N . ARG A 1 97 ? -7.977 3.915 -14.343 1.00 72.44 97 ARG A N 1
ATOM 747 C CA . ARG A 1 97 ? -8.590 3.598 -13.030 1.00 72.44 97 ARG A CA 1
ATOM 748 C C . ARG A 1 97 ? -8.354 2.154 -12.564 1.00 72.44 97 ARG A C 1
ATOM 750 O O . ARG A 1 97 ? -9.045 1.681 -11.669 1.00 72.44 97 ARG A O 1
ATOM 757 N N . GLY A 1 98 ? -7.423 1.433 -13.190 1.00 73.44 98 GLY A N 1
ATOM 758 C CA . GLY A 1 98 ? -7.258 -0.006 -12.952 1.00 73.44 98 GLY A CA 1
ATOM 759 C C . GLY A 1 98 ? -6.918 -0.348 -11.495 1.00 73.44 98 GLY A C 1
ATOM 760 O O . GLY A 1 98 ? -7.585 -1.187 -10.899 1.00 73.44 98 GLY A O 1
ATOM 761 N N . ALA A 1 99 ? -6.000 0.397 -10.870 1.00 77.19 99 ALA A N 1
ATOM 762 C CA . ALA A 1 99 ? -5.668 0.202 -9.456 1.00 77.19 99 ALA A CA 1
ATOM 763 C C . ALA A 1 99 ? -6.854 0.488 -8.516 1.00 77.19 99 ALA A C 1
ATOM 765 O O . ALA A 1 99 ? -7.048 -0.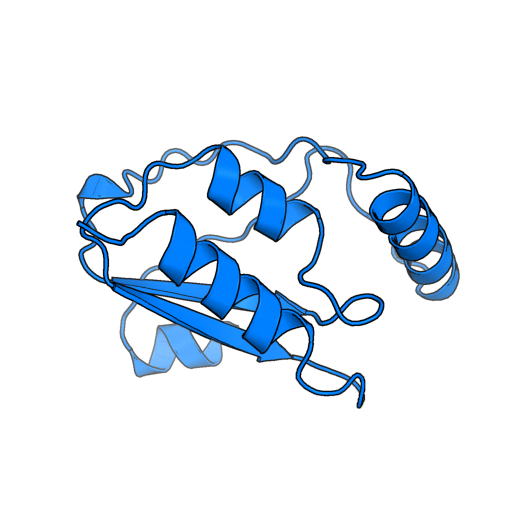224 -7.537 1.00 77.19 99 ALA A O 1
ATOM 766 N N . GLU A 1 100 ? -7.681 1.501 -8.816 1.00 79.19 100 GLU A N 1
ATOM 767 C CA . GLU A 1 100 ? -8.892 1.784 -8.026 1.00 79.19 100 GLU A CA 1
ATOM 768 C C . GLU A 1 100 ? -9.870 0.605 -8.083 1.00 79.19 100 GLU A C 1
ATOM 770 O O . GLU A 1 100 ? -10.439 0.213 -7.065 1.00 79.19 100 GLU A O 1
ATOM 775 N N . GLN A 1 101 ? -10.055 0.024 -9.272 1.00 82.88 101 GLN A N 1
ATOM 776 C CA . GLN A 1 101 ? -10.929 -1.131 -9.480 1.00 82.88 101 GLN A CA 1
ATOM 777 C C . GLN A 1 101 ? -10.399 -2.382 -8.779 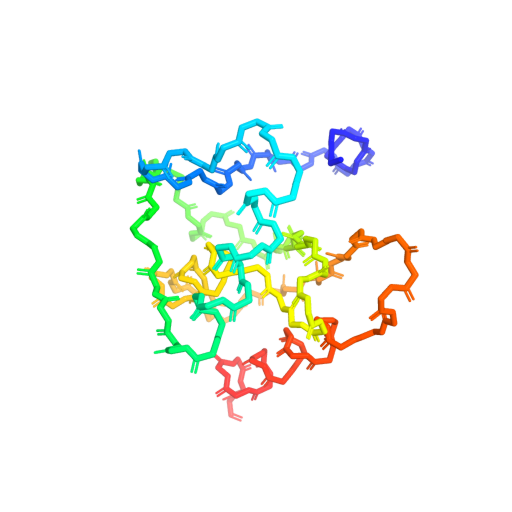1.00 82.88 101 GLN A C 1
ATOM 779 O O . GLN A 1 101 ? -11.186 -3.134 -8.210 1.00 82.88 101 GLN A O 1
ATOM 784 N N . GLU A 1 102 ? -9.086 -2.592 -8.798 1.00 83.69 102 GLU A N 1
ATOM 785 C CA . GLU A 1 102 ? -8.443 -3.722 -8.136 1.00 83.69 102 GLU A CA 1
ATOM 786 C C . GLU A 1 102 ? -8.556 -3.626 -6.612 1.00 83.69 102 GLU A C 1
ATOM 788 O O . GLU A 1 102 ? -8.969 -4.593 -5.974 1.00 83.69 102 GLU A O 1
ATOM 793 N N . ILE A 1 103 ? -8.299 -2.450 -6.025 1.00 82.94 103 ILE A N 1
ATOM 794 C CA . ILE A 1 103 ? -8.492 -2.245 -4.582 1.00 82.94 103 ILE A CA 1
ATOM 795 C C . ILE A 1 103 ? -9.970 -2.436 -4.215 1.00 82.94 103 ILE A C 1
ATOM 797 O O . ILE A 1 103 ? -10.282 -3.116 -3.241 1.00 82.94 103 ILE A O 1
ATOM 801 N N . ALA A 1 104 ? -10.901 -1.917 -5.021 1.00 85.06 104 ALA A N 1
ATOM 802 C CA . ALA A 1 104 ? -12.330 -2.133 -4.797 1.00 85.06 104 ALA A CA 1
ATOM 803 C C . ALA A 1 104 ? -12.738 -3.616 -4.909 1.00 85.06 104 ALA A C 1
ATOM 805 O O . ALA A 1 104 ? -13.633 -4.064 -4.192 1.00 85.06 104 ALA A O 1
ATOM 806 N N . ALA A 1 105 ? -12.107 -4.385 -5.801 1.00 86.44 105 ALA A N 1
ATOM 807 C CA . ALA A 1 105 ? -12.334 -5.821 -5.924 1.00 86.44 105 ALA A CA 1
ATOM 808 C C . ALA A 1 105 ? -11.780 -6.587 -4.717 1.00 86.44 105 ALA A C 1
ATOM 810 O O . ALA A 1 105 ? -12.468 -7.474 -4.215 1.00 86.44 105 ALA A O 1
ATOM 811 N N . TRP A 1 106 ? -10.594 -6.215 -4.226 1.00 86.56 106 TRP A N 1
ATOM 812 C CA . TRP A 1 106 ? -10.023 -6.769 -2.999 1.00 86.56 106 TRP A CA 1
ATOM 813 C C . TRP A 1 106 ? -10.934 -6.502 -1.798 1.00 86.56 106 TRP A C 1
ATOM 815 O O . TRP A 1 106 ? -11.282 -7.444 -1.092 1.00 86.56 106 TRP A O 1
ATOM 825 N N . ILE A 1 107 ? -11.409 -5.261 -1.630 1.00 84.69 107 ILE A N 1
ATOM 826 C CA . ILE A 1 107 ? -12.347 -4.877 -0.559 1.00 84.69 107 ILE A CA 1
ATOM 827 C C . ILE A 1 107 ? -13.589 -5.771 -0.591 1.00 84.69 107 ILE A C 1
ATOM 829 O O . ILE A 1 107 ? -13.954 -6.367 0.413 1.00 84.69 107 ILE A O 1
ATOM 833 N N . LYS A 1 108 ? -14.209 -5.942 -1.763 1.00 84.25 108 LYS A N 1
ATOM 834 C CA . LYS A 1 108 ? -15.391 -6.805 -1.899 1.00 84.25 108 LYS A CA 1
ATOM 835 C C . LYS A 1 108 ? -15.118 -8.271 -1.566 1.00 84.25 108 LYS A C 1
ATOM 837 O O . LYS A 1 108 ? -16.028 -8.956 -1.134 1.00 84.25 108 LYS A O 1
ATOM 842 N N . GLN A 1 109 ? -13.918 -8.780 -1.821 1.00 83.25 109 GLN A N 1
ATOM 843 C CA . GLN A 1 109 ? -13.598 -10.186 -1.559 1.00 83.25 109 GLN A CA 1
ATOM 844 C C . GLN A 1 109 ? -13.232 -10.452 -0.097 1.00 83.25 109 GLN A C 1
ATOM 846 O O . GLN A 1 109 ? -13.445 -11.565 0.368 1.00 83.25 109 GLN A O 1
ATOM 851 N N . ASN A 1 110 ? -12.677 -9.457 0.600 1.00 78.44 110 ASN A N 1
ATOM 852 C CA . ASN A 1 110 ? -12.054 -9.631 1.916 1.00 78.44 110 ASN A CA 1
ATOM 853 C C . ASN A 1 110 ? -12.763 -8.862 3.045 1.00 78.44 110 ASN A C 1
ATOM 855 O O . ASN A 1 110 ? -12.339 -8.974 4.185 1.00 78.44 110 ASN A O 1
ATOM 859 N N . GLN A 1 111 ? -13.803 -8.076 2.741 1.00 69.19 111 GLN A N 1
ATOM 860 C CA . GLN A 1 111 ? -14.585 -7.311 3.727 1.00 69.19 111 GLN A CA 1
ATOM 861 C C . GLN A 1 111 ? -16.105 -7.528 3.604 1.00 69.19 111 GLN A C 1
ATOM 863 O O . GLN A 1 111 ? -16.884 -6.680 4.037 1.00 69.19 111 GLN A O 1
ATOM 868 N N . LEU A 1 112 ? -16.552 -8.600 2.940 1.00 54.09 112 LEU A N 1
ATOM 869 C CA . LEU A 1 112 ? -17.975 -8.945 2.893 1.00 54.09 112 LEU A CA 1
ATOM 870 C C . LEU A 1 112 ? -18.282 -10.077 3.876 1.00 54.09 112 LEU A C 1
ATOM 872 O O . LEU A 1 112 ? -17.718 -11.164 3.750 1.00 54.09 112 LEU A O 1
ATOM 876 N N . ASP A 1 113 ? -19.219 -9.785 4.782 1.00 46.94 113 ASP A N 1
ATOM 877 C CA . ASP A 1 113 ? -20.066 -10.755 5.488 1.00 46.94 113 ASP A CA 1
ATOM 878 C C . ASP A 1 113 ? -20.887 -11.622 4.510 1.00 46.94 113 ASP A C 1
ATOM 880 O O . ASP A 1 113 ? -21.399 -11.076 3.497 1.00 46.94 113 ASP A O 1
#